Protein AF-A0A7S1S7H9-F1 (afdb_monomer_lite)

pLDDT: mean 78.53, std 15.49, range [40.72, 96.06]

Foldseek 3Di:
DWDADPVRAIADDPPPPDVVVVVVVVVQVDQCVDDPRDRDLDAAEEAPPDADPDPVNVVSSQVNCVVVSYGHDHDDPVVVVVVVCCCVLPVVCVVVVHCSDDDVVVVDDPPPPPDDD

Organism: Alexandrium catenella (NCBI:txid2925)

Radius of gyration: 23.77 Å; chains: 1; bounding box: 69×41×66 Å

Structure (mmCIF, N/CA/C/O backbone):
data_AF-A0A7S1S7H9-F1
#
_entry.id   AF-A0A7S1S7H9-F1
#
loop_
_atom_site.group_PDB
_atom_site.id
_atom_site.type_symbol
_atom_site.label_atom_id
_atom_site.label_alt_id
_atom_site.label_comp_id
_atom_site.label_asym_id
_atom_site.label_entity_id
_atom_site.label_seq_id
_atom_site.pdbx_PDB_ins_code
_atom_site.Cartn_x
_atom_site.Cartn_y
_atom_site.Cartn_z
_atom_site.occupancy
_atom_site.B_iso_or_equiv
_atom_site.auth_seq_id
_atom_site.auth_comp_id
_atom_site.auth_asym_id
_atom_site.auth_atom_id
_atom_site.pdbx_PDB_model_num
ATOM 1 N N . ARG A 1 1 ? -10.411 4.851 -1.142 1.00 72.69 1 ARG A N 1
ATOM 2 C CA . ARG A 1 1 ? -9.172 5.456 -0.575 1.00 72.69 1 ARG A CA 1
ATOM 3 C C . ARG A 1 1 ? -9.417 5.739 0.907 1.00 72.69 1 ARG A C 1
ATOM 5 O O . ARG A 1 1 ? -10.578 5.841 1.263 1.00 72.69 1 ARG A O 1
ATOM 12 N N . LEU A 1 2 ? -8.409 5.801 1.780 1.00 82.50 2 LEU A N 1
ATOM 13 C CA . LEU A 1 2 ? -8.618 6.265 3.163 1.00 82.50 2 LEU A CA 1
ATOM 14 C C . LEU A 1 2 ? -8.540 7.791 3.234 1.00 82.50 2 LEU A C 1
ATOM 16 O O . LEU A 1 2 ? -7.640 8.383 2.639 1.00 82.50 2 LEU A O 1
ATOM 20 N N . GLU A 1 3 ? -9.457 8.402 3.975 1.00 84.44 3 GLU A N 1
ATOM 21 C CA . GLU A 1 3 ? -9.539 9.846 4.196 1.00 84.44 3 GLU A CA 1
ATOM 22 C C . GLU A 1 3 ? -9.872 10.144 5.659 1.00 84.44 3 GLU A C 1
ATOM 24 O O . GLU A 1 3 ? -10.333 9.266 6.393 1.00 84.44 3 GLU A O 1
ATOM 29 N N . ARG A 1 4 ? -9.619 11.381 6.094 1.00 85.31 4 ARG A N 1
ATOM 30 C CA . ARG A 1 4 ? -10.090 11.858 7.395 1.00 85.31 4 ARG A CA 1
ATOM 31 C C . ARG A 1 4 ? -11.433 12.547 7.224 1.00 85.31 4 ARG A C 1
ATOM 33 O O . ARG A 1 4 ? -11.573 13.393 6.345 1.00 85.31 4 ARG A O 1
ATOM 40 N N . ASP A 1 5 ? -12.395 12.204 8.067 1.00 84.25 5 ASP A N 1
ATOM 41 C CA . ASP A 1 5 ? -13.678 12.898 8.114 1.00 84.25 5 ASP A CA 1
ATOM 42 C C . ASP A 1 5 ? -13.577 14.255 8.841 1.00 84.25 5 ASP A C 1
ATOM 44 O O . ASP A 1 5 ? -12.518 14.648 9.339 1.00 84.25 5 ASP A O 1
ATOM 48 N N . ALA A 1 6 ? -14.699 14.977 8.928 1.00 82.38 6 ALA A N 1
ATOM 49 C CA . ALA A 1 6 ? -14.775 16.276 9.604 1.00 82.38 6 ALA A CA 1
ATOM 50 C C . ALA A 1 6 ? -14.443 16.221 11.111 1.00 82.38 6 ALA A C 1
ATOM 52 O O . ALA A 1 6 ? -14.156 17.256 11.710 1.00 82.38 6 ALA A O 1
ATOM 53 N N . SER A 1 7 ? -14.473 15.034 11.723 1.00 84.81 7 SER A N 1
ATOM 54 C CA . SER A 1 7 ? -14.075 14.801 13.116 1.00 84.81 7 SER A CA 1
ATOM 55 C C . SER A 1 7 ? -12.600 14.400 13.267 1.00 84.81 7 SER A C 1
ATOM 57 O O . SER A 1 7 ? -12.101 14.286 14.385 1.00 84.81 7 SER A O 1
ATOM 59 N N . GLY A 1 8 ? -11.884 14.203 12.153 1.00 83.56 8 GLY A N 1
ATOM 60 C CA . GLY A 1 8 ? -10.496 13.742 12.115 1.00 83.56 8 GLY A CA 1
ATOM 61 C C . GLY A 1 8 ? -10.332 12.218 12.166 1.00 83.56 8 GLY A C 1
ATOM 62 O O . GLY A 1 8 ? -9.193 11.731 12.159 1.00 83.56 8 GLY A O 1
ATOM 63 N N . ALA A 1 9 ? -11.435 11.463 12.198 1.00 85.81 9 ALA A N 1
ATOM 64 C CA . ALA A 1 9 ? -11.430 10.006 12.211 1.00 85.81 9 ALA A CA 1
ATOM 65 C C . ALA A 1 9 ? -11.202 9.430 10.806 1.00 85.81 9 ALA A C 1
ATOM 67 O O . ALA A 1 9 ? -11.493 10.066 9.794 1.00 85.81 9 ALA A O 1
ATOM 68 N N . TRP A 1 10 ? -10.653 8.216 10.743 1.00 87.25 10 TRP A N 1
ATOM 69 C CA . TRP A 1 10 ? -10.405 7.524 9.480 1.00 87.25 10 TRP A CA 1
ATOM 70 C C . TRP A 1 10 ? -11.704 6.980 8.884 1.00 87.25 10 TRP A C 1
ATOM 72 O O . TRP A 1 10 ? -12.443 6.254 9.545 1.00 87.25 10 TRP A O 1
ATOM 82 N N . ALA A 1 11 ? -11.934 7.272 7.607 1.00 84.62 11 ALA A N 1
ATOM 83 C CA . ALA A 1 11 ? -13.061 6.781 6.831 1.00 84.62 11 ALA A CA 1
ATOM 84 C C . ALA A 1 11 ? -12.599 6.274 5.458 1.00 84.62 11 ALA A C 1
ATOM 86 O O . ALA A 1 11 ? -11.580 6.706 4.914 1.00 84.62 11 ALA A O 1
ATOM 87 N N . VAL A 1 12 ? -13.357 5.338 4.882 1.00 81.50 12 VAL A N 1
ATOM 88 C CA . VAL A 1 12 ? -13.122 4.860 3.515 1.00 81.50 12 VAL A CA 1
ATOM 89 C C . VAL A 1 12 ? -13.907 5.731 2.541 1.00 81.50 12 VAL A C 1
ATOM 91 O O . VAL A 1 12 ? -15.136 5.665 2.494 1.00 81.50 12 VAL A O 1
ATOM 94 N N . ASP A 1 13 ? -13.195 6.487 1.712 1.00 76.94 13 ASP A N 1
ATOM 95 C CA . ASP A 1 13 ? -13.757 7.127 0.531 1.00 76.94 13 ASP A CA 1
ATOM 96 C C . ASP A 1 13 ? -14.096 6.072 -0.533 1.00 76.94 13 ASP A C 1
ATOM 98 O O . ASP A 1 13 ? -13.225 5.350 -1.046 1.00 76.94 13 ASP A O 1
ATOM 102 N N . ARG A 1 14 ? -15.395 6.000 -0.842 1.00 64.50 14 ARG A N 1
ATOM 103 C CA . ARG A 1 14 ? -16.013 5.103 -1.829 1.00 64.50 14 ARG A CA 1
ATOM 104 C C . ARG A 1 14 ? -16.150 5.743 -3.215 1.00 64.50 14 ARG A C 1
ATOM 106 O O . ARG A 1 14 ? -16.569 5.063 -4.146 1.00 64.50 14 ARG A O 1
ATOM 113 N N . THR A 1 15 ? -15.826 7.028 -3.350 1.00 62.19 15 THR A N 1
ATOM 114 C CA . THR A 1 15 ? -15.954 7.799 -4.594 1.00 62.19 15 THR A CA 1
ATOM 115 C C . THR A 1 15 ? -14.662 7.847 -5.408 1.00 62.19 15 THR A C 1
ATOM 117 O O . THR A 1 15 ? -14.724 8.088 -6.616 1.00 62.19 15 THR A O 1
ATOM 120 N N . ALA A 1 16 ? -13.508 7.533 -4.800 1.00 56.50 16 ALA A N 1
ATOM 121 C CA . ALA A 1 16 ? -12.238 7.356 -5.497 1.00 56.50 16 ALA A CA 1
ATOM 122 C C . ALA A 1 16 ? -12.351 6.335 -6.645 1.00 56.50 16 ALA A C 1
ATOM 124 O O . ALA A 1 16 ? -12.279 5.118 -6.459 1.00 56.50 16 ALA A O 1
ATOM 125 N N . ASN A 1 17 ? -12.475 6.862 -7.862 1.00 49.31 17 ASN A N 1
ATOM 126 C CA . ASN A 1 17 ? -12.507 6.152 -9.138 1.00 49.31 17 ASN A CA 1
ATOM 127 C C . ASN A 1 17 ? -11.108 5.591 -9.494 1.00 49.31 17 ASN A C 1
ATOM 129 O O . ASN A 1 17 ? -10.529 5.926 -10.522 1.00 49.31 17 ASN A O 1
ATOM 133 N N . ALA A 1 18 ? -10.525 4.741 -8.646 1.00 54.22 18 ALA A N 1
ATOM 134 C CA . ALA A 1 18 ? -9.318 3.997 -9.000 1.00 54.22 18 ALA A CA 1
ATOM 135 C C . ALA A 1 18 ? -9.716 2.749 -9.807 1.00 54.22 18 ALA A C 1
ATOM 137 O O . ALA A 1 18 ? -10.439 1.883 -9.310 1.00 54.22 18 ALA A O 1
ATOM 138 N N . SER A 1 19 ? -9.255 2.648 -11.057 1.00 53.47 19 SER A N 1
ATOM 139 C CA . SER A 1 19 ? -9.595 1.558 -11.992 1.00 53.47 19 SER A CA 1
ATOM 140 C C . SER A 1 19 ? -9.314 0.155 -11.432 1.00 53.47 19 SER A C 1
ATOM 142 O O . SER A 1 19 ? -10.084 -0.769 -11.691 1.00 53.47 19 SER A O 1
ATOM 144 N N . ALA A 1 20 ? -8.281 0.008 -10.596 1.00 54.78 20 ALA A N 1
ATOM 145 C CA . ALA A 1 20 ? -7.933 -1.250 -9.938 1.00 54.78 20 ALA A CA 1
ATOM 146 C C . ALA A 1 20 ? -9.035 -1.756 -8.987 1.00 54.78 20 ALA A C 1
ATOM 1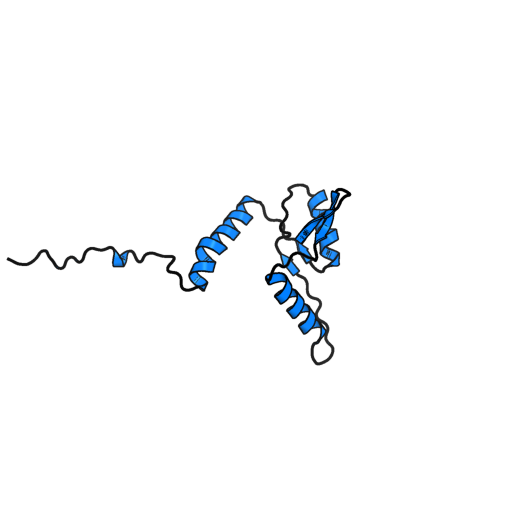48 O O . ALA A 1 20 ? -9.315 -2.952 -8.952 1.00 54.78 20 ALA A O 1
ATOM 149 N N . PHE A 1 21 ? -9.734 -0.858 -8.279 1.00 54.19 21 PHE A N 1
ATOM 150 C CA . PHE A 1 21 ? -10.814 -1.243 -7.362 1.00 54.19 21 PHE A CA 1
ATOM 151 C C . PHE A 1 21 ? -12.032 -1.817 -8.098 1.00 54.19 21 PHE A C 1
ATOM 153 O O . PHE A 1 21 ? -12.738 -2.654 -7.544 1.00 54.19 21 PHE A O 1
ATOM 160 N N . LYS A 1 22 ? -12.266 -1.426 -9.360 1.00 59.22 22 LYS A N 1
ATOM 161 C CA . LYS A 1 22 ? -13.364 -1.976 -10.173 1.00 59.22 22 LYS A CA 1
ATOM 162 C C . LYS A 1 22 ? -13.110 -3.427 -10.569 1.00 59.22 22 LYS A C 1
ATOM 164 O O . LYS A 1 22 ? -14.025 -4.236 -10.470 1.00 59.22 22 LYS A O 1
ATOM 169 N N . ALA A 1 23 ? -11.881 -3.768 -10.960 1.00 61.25 23 ALA A N 1
ATOM 170 C CA . ALA A 1 23 ? -11.504 -5.152 -11.265 1.00 61.25 23 ALA A CA 1
ATOM 171 C C . ALA A 1 23 ? -11.629 -6.053 -10.024 1.00 61.25 23 ALA A C 1
ATOM 173 O O . ALA A 1 23 ? -12.147 -7.164 -10.093 1.00 61.25 23 ALA A O 1
ATOM 174 N N . VAL A 1 24 ? -11.224 -5.523 -8.871 1.00 62.22 24 VAL A N 1
ATOM 175 C CA . VAL A 1 24 ? -11.330 -6.168 -7.557 1.00 62.22 24 VAL A CA 1
ATOM 176 C C . VAL A 1 24 ? -12.796 -6.365 -7.138 1.00 62.22 24 VAL A C 1
ATOM 178 O O . VAL A 1 24 ? -13.173 -7.457 -6.713 1.00 62.22 24 VAL A O 1
ATOM 181 N N . ALA A 1 25 ? -13.652 -5.356 -7.322 1.00 63.72 25 ALA A N 1
ATOM 182 C CA . ALA A 1 25 ? -15.087 -5.449 -7.043 1.00 63.72 25 ALA A CA 1
ATOM 183 C C . ALA A 1 25 ? -15.810 -6.433 -7.982 1.00 63.72 25 ALA A C 1
ATOM 185 O O . ALA A 1 25 ? -16.683 -7.178 -7.538 1.00 63.72 25 ALA A O 1
ATOM 186 N N . LEU A 1 26 ? -15.416 -6.482 -9.260 1.00 65.19 26 LEU A N 1
ATOM 187 C CA . LEU A 1 26 ? -15.910 -7.464 -10.230 1.00 65.19 26 LEU A CA 1
ATOM 188 C C . LEU A 1 26 ? -15.501 -8.891 -9.852 1.00 65.19 26 LEU A C 1
ATOM 190 O O . LEU A 1 26 ? -16.330 -9.794 -9.927 1.00 65.19 26 LEU A O 1
ATOM 194 N N . LEU A 1 27 ? -14.263 -9.096 -9.388 1.00 64.75 27 LEU A N 1
ATOM 195 C CA . LEU A 1 27 ? -13.808 -10.392 -8.879 1.00 64.75 27 LEU A CA 1
ATOM 196 C C . LEU A 1 27 ? -14.643 -10.829 -7.665 1.00 64.75 27 LEU A C 1
ATOM 198 O O . LEU A 1 27 ? -15.074 -11.977 -7.589 1.00 64.75 27 LEU A O 1
ATOM 202 N N . GLN A 1 28 ? -14.923 -9.906 -6.741 1.00 65.69 28 GLN A N 1
ATOM 203 C CA . GLN A 1 28 ? -15.765 -10.179 -5.577 1.00 65.69 28 GLN A CA 1
ATOM 204 C C . GLN A 1 28 ? -17.204 -10.538 -5.978 1.00 65.69 28 GLN A C 1
ATOM 206 O O . GLN A 1 28 ? -17.744 -11.513 -5.462 1.00 65.69 28 GLN A O 1
ATOM 211 N N . GLN A 1 29 ? -17.809 -9.801 -6.917 1.00 67.06 29 GLN A N 1
ATOM 212 C CA . GLN A 1 29 ? -19.136 -10.125 -7.456 1.00 67.06 29 GLN A CA 1
ATOM 213 C C . GLN A 1 29 ? -19.160 -11.491 -8.151 1.00 67.06 29 GLN A C 1
ATOM 215 O O . GLN A 1 29 ? -20.049 -12.294 -7.878 1.00 67.06 29 GLN A O 1
ATOM 220 N N . ALA A 1 30 ? -18.173 -11.783 -9.001 1.00 64.62 30 ALA A N 1
ATOM 221 C CA . ALA A 1 30 ? -18.084 -13.052 -9.718 1.00 64.62 30 ALA A CA 1
ATOM 222 C C . ALA A 1 30 ? -17.915 -14.248 -8.765 1.00 64.62 30 ALA A C 1
ATOM 224 O O . ALA A 1 30 ? -18.532 -15.291 -8.961 1.00 64.62 30 ALA A O 1
ATOM 225 N N . LEU A 1 31 ? -17.135 -14.087 -7.693 1.00 61.53 31 LEU A N 1
ATOM 226 C CA . LEU A 1 31 ? -16.914 -15.132 -6.689 1.00 61.53 31 LEU A CA 1
ATOM 227 C C . LEU A 1 31 ? -18.098 -15.312 -5.724 1.00 61.53 31 LEU A C 1
ATOM 229 O O . LEU A 1 31 ? -18.248 -16.388 -5.148 1.00 61.53 31 LEU A O 1
ATOM 233 N N . GLN A 1 32 ? -18.962 -14.304 -5.561 1.00 61.50 32 GLN A N 1
ATOM 234 C CA . GLN A 1 32 ? -20.249 -14.457 -4.869 1.00 61.50 32 GLN A CA 1
ATOM 235 C C . GLN A 1 32 ? -21.337 -15.083 -5.757 1.00 61.50 32 GLN A C 1
ATOM 237 O O . GLN A 1 32 ? -22.292 -15.648 -5.231 1.00 61.50 32 GLN A O 1
ATOM 242 N N . ALA A 1 33 ? -21.176 -15.028 -7.081 1.00 61.94 33 ALA A N 1
ATOM 243 C CA . ALA A 1 33 ? -22.108 -15.578 -8.067 1.00 61.94 33 ALA A CA 1
ATOM 244 C C . ALA A 1 33 ? -21.764 -17.009 -8.536 1.00 61.94 33 ALA A C 1
ATOM 246 O O . ALA A 1 33 ? -22.355 -17.485 -9.502 1.00 61.94 33 ALA A O 1
ATOM 247 N N . GLY A 1 34 ? -20.808 -17.690 -7.891 1.00 55.59 34 GLY A N 1
ATOM 248 C CA . GLY A 1 34 ? -20.285 -18.983 -8.345 1.00 55.59 34 GLY A CA 1
ATOM 249 C C . GLY A 1 34 ? -21.361 -20.052 -8.590 1.00 55.59 34 GLY A C 1
ATOM 250 O O . GLY A 1 34 ? -22.227 -20.294 -7.743 1.00 55.59 34 GLY A O 1
ATOM 251 N N . GLU A 1 35 ? -21.271 -20.737 -9.735 1.00 55.16 35 GLU A N 1
ATOM 252 C CA . GLU A 1 35 ? -22.094 -21.909 -10.046 1.00 55.16 35 GLU A CA 1
ATOM 253 C C . GLU A 1 35 ? -21.926 -22.981 -8.952 1.00 55.16 35 GLU A C 1
ATOM 255 O O . GLU A 1 35 ? -20.817 -23.409 -8.630 1.00 55.16 35 GLU A O 1
ATOM 260 N N . GLY A 1 36 ? -23.040 -23.398 -8.341 1.00 62.34 36 GLY A N 1
ATOM 261 C CA . GLY A 1 36 ? -23.061 -24.423 -7.289 1.00 62.34 36 GLY A CA 1
ATOM 262 C C . GLY A 1 36 ? -23.041 -23.914 -5.840 1.00 62.34 36 GLY A C 1
ATOM 263 O O . GLY A 1 36 ? -22.950 -24.731 -4.925 1.00 62.34 36 GLY A O 1
ATOM 264 N N . GLY A 1 37 ? -23.150 -22.601 -5.595 1.00 57.56 37 GLY A N 1
ATOM 265 C CA . GLY A 1 37 ? -23.478 -22.058 -4.264 1.00 57.56 37 GLY A CA 1
ATOM 266 C C . GLY A 1 37 ? -22.335 -22.022 -3.240 1.00 57.56 37 GLY A C 1
ATOM 267 O O . GLY A 1 37 ? -22.585 -21.843 -2.048 1.00 57.56 37 GLY A O 1
ATOM 268 N N . LYS A 1 38 ? -21.075 -22.175 -3.665 1.00 62.06 38 LYS A N 1
ATOM 269 C CA . LYS A 1 38 ? -19.913 -22.008 -2.777 1.00 62.06 38 LYS A CA 1
ATOM 270 C C . LYS A 1 38 ? -19.446 -20.555 -2.777 1.00 62.06 38 LYS A C 1
ATOM 272 O O . LYS A 1 38 ? -18.759 -20.121 -3.694 1.00 62.06 38 LYS A O 1
ATOM 277 N N . ALA A 1 39 ? -19.798 -19.822 -1.726 1.00 66.69 39 ALA A N 1
ATOM 278 C CA . ALA A 1 39 ? -19.276 -18.482 -1.487 1.00 66.69 39 ALA A CA 1
ATOM 279 C C . ALA A 1 39 ? -17.803 -18.543 -1.043 1.00 66.69 39 ALA A C 1
ATOM 281 O O . ALA A 1 39 ? -17.459 -19.266 -0.104 1.00 66.69 39 ALA A O 1
ATOM 282 N N . PHE A 1 40 ? -16.933 -17.766 -1.692 1.00 70.69 40 PHE A N 1
ATOM 283 C CA . PHE A 1 40 ? -15.537 -17.611 -1.278 1.00 70.69 40 PHE A CA 1
ATOM 284 C C . PHE A 1 40 ? -15.393 -16.474 -0.263 1.00 70.69 40 PHE A C 1
ATOM 286 O O . PHE A 1 40 ? -15.906 -15.374 -0.466 1.00 70.69 40 PHE A O 1
ATOM 293 N N . ASN A 1 41 ? -14.646 -16.719 0.816 1.00 75.75 41 ASN A N 1
ATOM 294 C CA . ASN A 1 41 ? -14.233 -15.664 1.737 1.00 75.75 41 ASN A CA 1
ATOM 295 C C . ASN A 1 41 ? -12.930 -15.028 1.233 1.00 75.75 41 ASN A C 1
ATOM 297 O O . ASN A 1 41 ? -11.851 -15.597 1.399 1.00 75.75 41 ASN A O 1
ATOM 301 N N . ILE A 1 42 ? -13.041 -13.868 0.589 1.00 78.44 42 ILE A N 1
ATOM 302 C CA . ILE A 1 42 ? -11.912 -13.150 -0.011 1.00 78.44 42 ILE A CA 1
ATOM 303 C C . ILE A 1 42 ? -11.448 -12.061 0.947 1.00 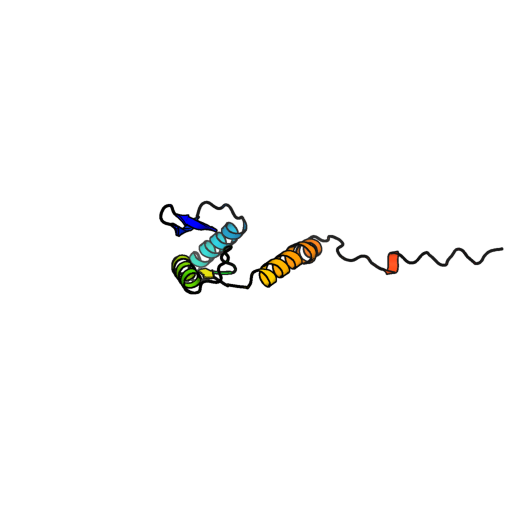78.44 42 ILE A C 1
ATOM 305 O O . ILE A 1 42 ? -12.263 -11.307 1.481 1.00 78.44 42 ILE A O 1
ATOM 309 N N . LYS A 1 43 ? -10.129 -11.949 1.110 1.00 86.00 43 LYS A N 1
ATOM 310 C CA . LYS A 1 43 ? -9.487 -10.823 1.789 1.00 86.00 43 LYS A CA 1
ATOM 311 C C . LYS A 1 43 ? -8.577 -10.076 0.823 1.00 86.00 43 LYS A C 1
ATOM 313 O O . LYS A 1 43 ? -7.875 -10.703 0.033 1.00 86.00 43 LYS A O 1
ATOM 318 N N . PHE A 1 44 ? -8.557 -8.754 0.926 1.00 85.75 44 PHE A N 1
ATOM 319 C CA . PHE A 1 44 ? -7.707 -7.880 0.124 1.00 85.75 44 PHE A CA 1
ATOM 320 C C . PHE A 1 44 ? -6.521 -7.414 0.952 1.00 85.75 44 PHE A C 1
ATOM 322 O O . PHE A 1 44 ? -6.689 -6.671 1.911 1.00 85.75 44 PHE A O 1
ATOM 329 N N . VAL A 1 45 ? -5.324 -7.863 0.598 1.00 92.50 45 VAL A N 1
ATOM 330 C CA . VAL A 1 45 ? -4.090 -7.506 1.303 1.00 92.50 45 VAL A CA 1
ATOM 331 C C . VAL A 1 45 ? -3.335 -6.483 0.466 1.00 92.50 45 VAL A C 1
ATOM 333 O O . VAL A 1 45 ? -3.093 -6.734 -0.714 1.00 92.50 45 VAL A O 1
ATOM 336 N N . GLY A 1 46 ? -2.971 -5.336 1.038 1.00 90.69 46 GLY A N 1
ATOM 337 C CA . GLY A 1 46 ? -2.265 -4.314 0.267 1.00 90.69 46 GLY A CA 1
ATOM 338 C C . GLY A 1 46 ? -1.942 -3.032 1.021 1.00 90.69 46 GLY A C 1
ATOM 339 O O . GLY A 1 46 ? -2.258 -2.877 2.200 1.00 90.69 46 GLY A O 1
ATOM 340 N N . ASP A 1 47 ? -1.295 -2.114 0.310 1.00 90.25 47 ASP A N 1
ATOM 341 C CA . ASP A 1 47 ? -0.924 -0.795 0.818 1.00 90.25 47 ASP A CA 1
ATOM 342 C C . ASP A 1 47 ? -2.186 0.054 1.105 1.00 90.25 47 ASP A C 1
ATOM 344 O O . ASP A 1 47 ? -3.009 0.248 0.203 1.00 90.25 47 ASP A O 1
ATOM 348 N N . PRO A 1 48 ? -2.365 0.587 2.332 1.00 89.19 48 PRO A N 1
ATOM 349 C CA . PRO A 1 48 ? -3.509 1.433 2.678 1.00 89.19 48 PRO A CA 1
ATOM 350 C C . PRO A 1 48 ? -3.492 2.825 2.014 1.00 89.19 48 PRO A C 1
ATOM 352 O O . PRO A 1 48 ? -4.474 3.564 2.118 1.00 89.19 48 PRO A O 1
ATOM 355 N N . GLY A 1 49 ? -2.396 3.217 1.356 1.00 85.69 49 GLY A N 1
ATOM 356 C CA . GLY A 1 49 ? -2.238 4.513 0.683 1.00 85.69 49 GLY A CA 1
ATOM 357 C C . GLY A 1 49 ? -2.050 5.698 1.636 1.00 85.69 49 GLY A C 1
ATOM 358 O O . GLY A 1 49 ? -2.057 6.850 1.207 1.00 85.69 49 GLY A O 1
ATOM 359 N N . VAL A 1 50 ? -1.890 5.419 2.928 1.00 87.50 50 VAL A N 1
ATOM 360 C CA . VAL A 1 50 ? -1.571 6.384 3.982 1.00 87.50 50 VAL A CA 1
ATOM 361 C C . VAL A 1 50 ? -0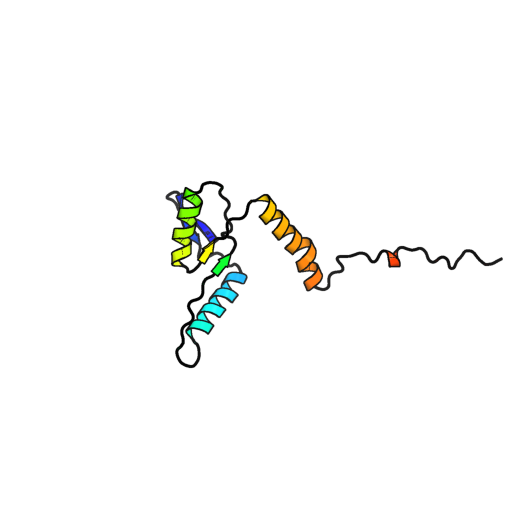.358 5.890 4.754 1.00 87.50 50 VAL A C 1
ATOM 363 O O . VAL A 1 50 ? -0.029 4.700 4.746 1.00 87.50 50 VAL A O 1
ATOM 366 N N . ARG A 1 51 ? 0.348 6.818 5.389 1.00 87.12 51 ARG A N 1
ATOM 367 C CA . ARG A 1 51 ? 1.62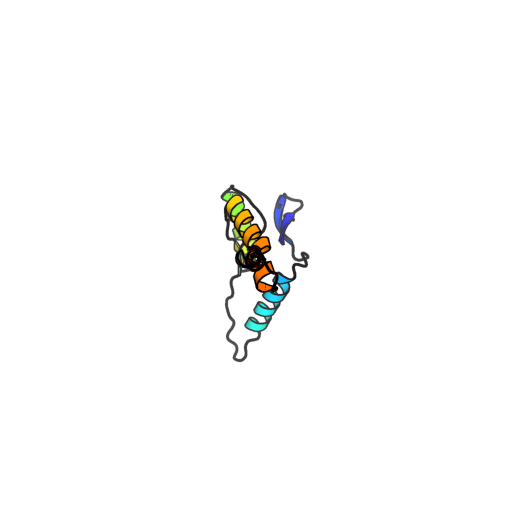9 6.554 6.038 1.00 87.12 51 ARG A CA 1
ATOM 368 C C . ARG A 1 51 ? 1.590 7.118 7.437 1.00 87.12 51 ARG A C 1
ATOM 370 O O . ARG A 1 51 ? 1.261 8.281 7.632 1.00 87.12 51 ARG A O 1
ATOM 377 N N . THR A 1 52 ? 1.907 6.269 8.399 1.00 88.56 52 THR A N 1
ATOM 378 C CA . THR A 1 52 ? 2.003 6.648 9.801 1.00 88.56 52 THR A CA 1
ATOM 379 C C . THR A 1 52 ? 2.973 5.720 10.522 1.00 88.56 52 THR A C 1
ATOM 381 O O . THR A 1 52 ? 3.039 4.511 10.251 1.00 88.56 52 THR A O 1
ATOM 384 N N . ALA A 1 53 ? 3.759 6.302 11.422 1.00 88.69 53 ALA A N 1
ATOM 385 C CA . ALA A 1 53 ? 4.622 5.572 12.340 1.00 88.69 53 ALA A CA 1
ATOM 386 C C . ALA A 1 53 ? 3.914 5.253 13.668 1.00 88.69 53 ALA A C 1
ATOM 388 O O . ALA A 1 53 ? 4.420 4.425 14.418 1.00 88.69 53 ALA A O 1
ATOM 389 N N . ASP A 1 54 ? 2.758 5.870 13.944 1.00 93.38 54 ASP A N 1
ATOM 390 C CA . ASP A 1 54 ? 2.018 5.684 15.192 1.00 93.38 54 ASP A CA 1
ATOM 391 C C . ASP A 1 54 ? 1.294 4.321 15.204 1.00 93.38 54 ASP A C 1
ATOM 393 O O . ASP A 1 54 ? 0.420 4.077 14.361 1.00 93.38 54 ASP A O 1
ATOM 397 N N . PRO A 1 55 ? 1.625 3.412 16.143 1.00 94.25 55 PRO A N 1
ATOM 398 C CA . PRO A 1 55 ? 0.954 2.122 16.272 1.00 94.25 55 PRO A CA 1
ATOM 399 C C . PRO A 1 55 ? -0.554 2.234 16.523 1.00 94.25 55 PRO A C 1
ATOM 401 O O . PRO A 1 55 ? -1.317 1.421 15.993 1.00 94.25 55 PRO A O 1
ATOM 404 N N . GLU A 1 56 ? -1.000 3.239 17.282 1.00 95.31 56 GLU A N 1
ATOM 405 C CA . GLU A 1 56 ? -2.426 3.447 17.561 1.00 95.31 56 GLU A CA 1
ATOM 406 C C . GLU A 1 56 ? -3.169 3.871 16.296 1.00 95.31 56 GLU A C 1
ATOM 408 O O . GLU A 1 56 ? -4.272 3.401 16.004 1.00 95.31 56 GLU A O 1
ATOM 413 N N . GLU A 1 57 ? -2.536 4.703 15.476 1.00 93.31 57 GLU A N 1
ATOM 414 C CA . GLU A 1 57 ? -3.091 5.095 14.194 1.00 93.31 57 GLU A CA 1
ATOM 415 C C . GLU A 1 57 ? -3.174 3.922 13.208 1.00 93.31 57 GLU A C 1
ATOM 417 O O . GLU A 1 57 ? -4.207 3.736 12.557 1.00 93.31 57 GLU A O 1
ATOM 422 N N . ARG A 1 58 ? -2.139 3.072 13.144 1.00 94.75 58 ARG A N 1
ATOM 423 C CA . ARG A 1 58 ? -2.165 1.833 12.342 1.00 94.75 58 ARG A CA 1
ATOM 424 C C . ARG A 1 58 ? -3.287 0.900 12.779 1.00 94.75 58 ARG A C 1
ATOM 426 O O . ARG A 1 58 ? -3.957 0.306 11.929 1.00 94.75 58 ARG A O 1
ATOM 433 N N . ARG A 1 59 ? -3.513 0.784 14.090 1.00 95.38 59 ARG A N 1
ATOM 434 C CA . ARG A 1 59 ? -4.604 -0.015 14.651 1.00 95.38 59 ARG A CA 1
ATOM 435 C C . ARG A 1 59 ? -5.964 0.521 14.209 1.00 95.38 59 ARG A C 1
ATOM 437 O O . ARG A 1 59 ? -6.754 -0.248 13.668 1.00 95.38 59 ARG A O 1
ATOM 444 N N . ARG A 1 60 ? -6.206 1.829 14.341 1.00 94.75 60 ARG A N 1
ATOM 445 C CA . ARG A 1 60 ? -7.461 2.467 13.896 1.00 94.75 60 ARG A CA 1
ATOM 446 C C . ARG A 1 60 ? -7.706 2.270 12.400 1.00 94.75 60 ARG A C 1
ATOM 448 O O . ARG A 1 60 ? -8.810 1.917 12.001 1.00 94.75 60 ARG A O 1
ATOM 455 N N . ILE A 1 61 ? -6.671 2.435 11.573 1.00 93.81 61 ILE A N 1
ATOM 456 C CA . ILE A 1 61 ? -6.751 2.169 10.127 1.00 93.81 61 ILE A CA 1
ATOM 457 C C . ILE A 1 61 ? -7.125 0.704 9.862 1.00 93.81 61 ILE A C 1
ATOM 459 O O . ILE A 1 61 ? -7.981 0.422 9.025 1.00 93.81 61 ILE A O 1
ATOM 463 N N . THR A 1 62 ? -6.501 -0.231 10.581 1.00 94.88 62 THR A N 1
ATOM 464 C CA . THR A 1 62 ? -6.775 -1.668 10.447 1.00 94.88 62 THR A CA 1
ATOM 465 C C . THR A 1 62 ? -8.218 -2.003 10.814 1.00 94.88 62 THR A C 1
ATOM 467 O O . THR A 1 62 ? -8.865 -2.748 10.084 1.00 94.88 62 THR A O 1
ATOM 470 N N . GLU A 1 63 ? -8.748 -1.428 11.894 1.00 94.81 63 GLU A N 1
ATOM 471 C CA . GLU A 1 63 ? -10.140 -1.625 12.322 1.00 94.81 63 GLU A CA 1
ATOM 472 C C . GLU A 1 63 ? -11.135 -1.110 11.268 1.00 94.81 63 GLU A C 1
ATOM 474 O O . GLU A 1 63 ? -12.079 -1.818 10.912 1.00 94.81 63 GLU A O 1
ATOM 479 N N . VAL A 1 64 ? -10.878 0.070 10.691 1.00 92.12 64 VAL A N 1
ATOM 480 C CA . VAL A 1 64 ? -11.703 0.641 9.612 1.00 92.12 64 VAL A CA 1
ATOM 481 C C . VAL A 1 64 ? -11.679 -0.240 8.358 1.00 92.12 64 VAL A C 1
ATOM 483 O O . VAL A 1 64 ? -12.718 -0.478 7.741 1.00 92.12 64 VAL A O 1
ATOM 486 N N . LEU A 1 65 ? -10.511 -0.761 7.977 1.00 90.56 65 LEU A N 1
ATOM 487 C CA . LEU A 1 65 ? -10.355 -1.605 6.789 1.00 90.56 65 LEU A CA 1
ATOM 488 C C . LEU A 1 65 ? -10.879 -3.037 6.978 1.00 90.56 65 LEU A C 1
ATOM 490 O O . LEU A 1 65 ? -11.341 -3.646 6.009 1.00 90.56 65 LEU A O 1
ATOM 494 N N . ALA A 1 66 ? -10.872 -3.565 8.205 1.00 90.38 66 ALA A N 1
ATOM 495 C CA . ALA A 1 66 ? -11.364 -4.908 8.508 1.00 90.38 66 ALA A CA 1
ATOM 496 C C . ALA A 1 66 ? -12.850 -5.079 8.152 1.00 90.38 66 ALA A C 1
ATOM 498 O O . ALA A 1 66 ? -13.245 -6.142 7.670 1.00 90.38 66 ALA A O 1
ATOM 499 N N . ALA A 1 67 ? -13.654 -4.017 8.295 1.00 87.19 67 ALA A N 1
ATOM 500 C CA . ALA A 1 67 ? -15.062 -3.993 7.885 1.00 87.19 67 ALA A CA 1
ATOM 501 C C . ALA A 1 67 ? -15.269 -4.202 6.368 1.00 87.19 67 ALA A C 1
ATOM 503 O O . ALA A 1 67 ? -16.376 -4.503 5.926 1.00 87.19 67 ALA A O 1
ATOM 504 N N . HIS A 1 68 ? -14.206 -4.063 5.573 1.00 84.75 68 HIS A N 1
ATOM 505 C CA . HIS A 1 68 ? -14.204 -4.211 4.120 1.00 84.75 68 HIS A CA 1
ATOM 506 C C . HIS A 1 68 ? -13.440 -5.455 3.639 1.00 84.75 68 HIS A C 1
ATOM 508 O O . HIS A 1 68 ? -13.109 -5.550 2.459 1.00 84.75 68 HIS A O 1
ATOM 514 N N . SER A 1 69 ? -13.138 -6.403 4.537 1.00 86.25 69 SER A N 1
ATOM 515 C CA . SER A 1 69 ? -12.260 -7.552 4.259 1.00 86.25 69 SER A CA 1
ATOM 516 C C . SER A 1 69 ? -10.866 -7.147 3.762 1.00 86.25 69 SER A C 1
ATOM 518 O O . SER A 1 69 ? -10.191 -7.930 3.093 1.00 86.25 69 SER A O 1
ATOM 520 N N . CYS A 1 70 ? -10.411 -5.940 4.101 1.00 89.38 70 CYS A N 1
ATOM 521 C CA . CYS A 1 70 ? -9.096 -5.438 3.730 1.00 89.38 70 CYS A CA 1
ATOM 522 C C . CYS A 1 70 ? -8.107 -5.610 4.890 1.00 89.38 70 CYS A C 1
ATOM 524 O O . CYS A 1 70 ? -8.424 -5.331 6.045 1.00 89.38 70 CYS A O 1
ATOM 526 N N . VAL A 1 71 ? -6.889 -6.043 4.574 1.00 93.62 71 VAL A N 1
ATOM 527 C CA . VAL A 1 71 ? -5.768 -6.199 5.502 1.00 93.62 71 VAL A CA 1
ATOM 528 C C . VAL A 1 71 ? -4.658 -5.243 5.052 1.00 93.62 71 VAL A C 1
ATOM 530 O O . VAL A 1 71 ? -4.027 -5.491 4.020 1.00 93.62 71 VAL A O 1
ATOM 533 N N . PRO A 1 72 ? -4.424 -4.135 5.775 1.00 93.88 72 PRO A N 1
ATOM 534 C CA . PRO A 1 72 ? -3.385 -3.187 5.402 1.00 93.88 72 PRO A CA 1
ATOM 535 C C . PRO A 1 72 ? -1.986 -3.763 5.632 1.00 93.88 72 PRO A C 1
ATOM 537 O O . PRO A 1 72 ? -1.716 -4.395 6.654 1.00 93.88 72 PRO A O 1
ATOM 540 N N . VAL A 1 73 ? -1.079 -3.480 4.701 1.00 93.88 73 VAL A N 1
ATOM 541 C CA . VAL A 1 73 ? 0.357 -3.738 4.834 1.00 93.88 73 VAL A CA 1
ATOM 542 C C . VAL A 1 73 ? 1.060 -2.408 5.063 1.00 93.88 73 VAL A C 1
ATOM 544 O O . VAL A 1 73 ? 1.053 -1.531 4.202 1.00 93.88 73 VAL A O 1
ATOM 547 N N . PHE A 1 74 ? 1.668 -2.256 6.237 1.00 93.19 74 PHE A N 1
ATOM 548 C CA . PHE A 1 74 ? 2.435 -1.065 6.588 1.00 93.19 74 PHE A CA 1
ATOM 549 C C . PHE A 1 74 ? 3.916 -1.314 6.323 1.00 93.19 74 PHE A C 1
ATOM 551 O O . PHE A 1 74 ? 4.587 -1.993 7.098 1.00 93.19 74 PHE A O 1
ATOM 558 N N . VAL A 1 75 ? 4.407 -0.748 5.228 1.00 91.25 75 VAL A N 1
ATOM 559 C CA . VAL A 1 75 ? 5.833 -0.688 4.888 1.00 91.25 75 VAL A CA 1
ATOM 560 C C . VAL A 1 75 ? 6.391 0.676 5.283 1.00 91.25 75 VAL A C 1
ATOM 562 O O . VAL A 1 75 ? 5.642 1.650 5.410 1.00 91.25 75 VAL A O 1
ATOM 565 N N . ASP A 1 76 ? 7.698 0.752 5.515 1.00 90.75 76 ASP A N 1
ATOM 566 C CA . ASP A 1 76 ? 8.357 2.040 5.694 1.00 90.75 76 ASP A CA 1
ATOM 567 C C . ASP A 1 76 ? 8.283 2.873 4.403 1.00 90.75 76 ASP A C 1
ATOM 569 O O . ASP A 1 76 ? 8.123 2.345 3.298 1.00 90.75 76 ASP A O 1
ATOM 573 N N . GLN A 1 77 ? 8.355 4.197 4.558 1.00 89.75 77 GLN A N 1
ATOM 574 C CA . GLN A 1 77 ? 8.150 5.123 3.447 1.00 89.75 77 GLN A CA 1
ATOM 575 C C . GLN A 1 77 ? 9.169 4.908 2.330 1.00 89.75 77 GLN A C 1
ATOM 577 O O . GLN A 1 77 ? 8.785 4.845 1.165 1.00 89.75 77 GLN A O 1
ATOM 582 N N . GLN A 1 78 ? 10.441 4.753 2.695 1.00 93.00 78 GLN A N 1
ATOM 583 C CA . GLN A 1 78 ? 11.535 4.637 1.742 1.00 93.00 78 GLN A CA 1
ATOM 584 C C . GLN A 1 78 ? 11.411 3.360 0.906 1.00 93.00 78 GLN A C 1
ATOM 586 O O . GLN A 1 78 ? 11.472 3.424 -0.319 1.00 93.00 78 GLN A O 1
ATOM 591 N N . THR A 1 79 ? 11.172 2.212 1.540 1.00 93.06 79 THR A N 1
ATOM 592 C CA . THR A 1 79 ? 10.964 0.940 0.837 1.00 93.06 79 THR A CA 1
ATOM 593 C C . THR A 1 79 ? 9.744 1.004 -0.073 1.00 93.06 79 THR A C 1
ATOM 595 O O . THR A 1 79 ? 9.790 0.505 -1.196 1.00 93.06 79 THR A O 1
ATOM 598 N N . ALA A 1 80 ? 8.647 1.622 0.376 1.00 91.38 80 ALA A N 1
ATOM 599 C CA . ALA A 1 80 ? 7.451 1.751 -0.448 1.00 91.38 80 ALA A CA 1
ATOM 600 C C . ALA A 1 80 ? 7.688 2.639 -1.682 1.00 91.38 80 ALA A C 1
ATOM 602 O O . ALA A 1 80 ? 7.250 2.293 -2.777 1.00 91.38 80 ALA A O 1
ATOM 603 N N . GLU A 1 81 ? 8.399 3.756 -1.521 1.00 93.19 81 GLU A N 1
ATOM 604 C CA . GLU A 1 81 ? 8.782 4.640 -2.626 1.00 93.19 81 GLU A CA 1
ATOM 605 C C . GLU A 1 81 ? 9.708 3.932 -3.615 1.00 93.19 81 GLU A C 1
ATOM 607 O O . GLU A 1 81 ? 9.413 3.919 -4.807 1.00 93.19 81 GLU A O 1
ATOM 612 N N . GLN A 1 82 ? 10.757 3.262 -3.130 1.00 96.06 82 GLN A N 1
ATOM 613 C CA . GLN A 1 82 ? 11.681 2.491 -3.969 1.00 96.06 82 GLN A CA 1
ATOM 614 C C . GLN A 1 82 ? 10.974 1.356 -4.717 1.00 96.06 82 GLN A C 1
ATOM 616 O O . GLN A 1 82 ? 11.249 1.111 -5.891 1.00 96.06 82 GLN A O 1
ATOM 621 N N . HIS A 1 83 ? 10.033 0.672 -4.060 1.00 94.62 83 HIS A N 1
ATOM 622 C CA . HIS A 1 83 ? 9.218 -0.358 -4.695 1.00 94.62 83 HIS A CA 1
ATOM 623 C C . HIS A 1 83 ? 8.370 0.219 -5.835 1.00 94.62 83 HIS A C 1
ATOM 625 O O . HIS A 1 83 ? 8.380 -0.322 -6.940 1.00 94.62 83 HIS A O 1
ATOM 631 N N . LEU A 1 84 ? 7.666 1.329 -5.590 1.00 92.88 84 LEU A N 1
ATOM 632 C CA . LEU A 1 84 ? 6.847 1.985 -6.611 1.00 92.88 84 LEU A CA 1
ATOM 633 C C . LEU A 1 84 ? 7.699 2.541 -7.754 1.00 92.88 84 LEU A C 1
ATOM 635 O O . LEU A 1 84 ? 7.319 2.406 -8.915 1.00 92.88 84 LEU A O 1
ATOM 639 N N . GLU A 1 85 ? 8.853 3.128 -7.447 1.00 95.81 85 GLU A N 1
ATOM 640 C CA . GLU A 1 85 ? 9.807 3.619 -8.438 1.00 95.81 85 GLU A CA 1
ATOM 641 C C . GLU A 1 85 ? 10.304 2.479 -9.331 1.00 95.81 85 GLU A C 1
ATOM 643 O O . GLU A 1 85 ? 10.231 2.586 -10.553 1.00 95.81 85 GLU A O 1
ATOM 648 N N . PHE A 1 86 ? 10.703 1.345 -8.750 1.00 95.69 86 PHE A N 1
ATOM 649 C CA . PHE A 1 86 ? 11.075 0.158 -9.517 1.00 95.69 86 PHE A CA 1
ATOM 650 C C . PHE A 1 86 ? 9.916 -0.347 -10.388 1.00 95.69 86 PHE A C 1
ATOM 652 O O . PHE A 1 86 ? 10.091 -0.624 -11.577 1.00 95.69 86 PHE A O 1
ATOM 659 N N . CYS A 1 87 ? 8.705 -0.429 -9.835 1.00 95.00 87 CYS A N 1
ATOM 660 C CA . CYS A 1 87 ? 7.532 -0.830 -10.602 1.00 95.00 87 CYS A CA 1
ATOM 661 C C . CYS A 1 87 ? 7.267 0.107 -11.790 1.00 95.00 87 CYS A C 1
ATOM 663 O O . CYS A 1 87 ? 6.954 -0.377 -12.877 1.00 95.00 87 CYS A O 1
ATOM 665 N N . HIS A 1 88 ? 7.413 1.422 -11.616 1.00 93.94 88 HIS A N 1
ATOM 666 C CA . HIS A 1 88 ? 7.119 2.410 -12.655 1.00 93.94 88 HIS A CA 1
ATOM 667 C C . HIS A 1 88 ? 8.243 2.605 -13.674 1.00 93.94 88 HIS A C 1
ATOM 669 O O . HIS A 1 88 ? 7.953 2.763 -14.857 1.00 93.94 88 HIS A O 1
ATOM 675 N N . LEU A 1 89 ? 9.505 2.611 -13.246 1.00 93.56 89 LEU A N 1
ATOM 676 C CA . LEU A 1 89 ? 10.652 2.866 -14.122 1.00 93.56 89 LEU A CA 1
ATOM 677 C C . LEU A 1 89 ? 11.170 1.600 -14.796 1.00 93.56 89 LEU A C 1
ATOM 679 O O . LEU A 1 89 ? 11.795 1.685 -15.850 1.00 93.56 89 LEU A O 1
ATOM 683 N N . PHE A 1 90 ? 10.911 0.432 -14.207 1.00 93.56 90 PHE A N 1
ATOM 684 C CA . PHE A 1 90 ? 11.427 -0.828 -14.714 1.00 93.56 90 PHE A CA 1
ATOM 685 C C . PHE A 1 90 ? 10.319 -1.769 -15.187 1.00 93.56 90 PHE A C 1
ATOM 687 O O . PHE A 1 90 ? 10.179 -2.009 -16.386 1.00 93.56 90 PHE A O 1
ATOM 694 N N . ILE A 1 91 ? 9.502 -2.282 -14.262 1.00 94.88 91 ILE A N 1
ATOM 695 C CA . ILE A 1 91 ? 8.531 -3.344 -14.576 1.00 94.88 91 ILE A CA 1
ATOM 696 C C . ILE A 1 91 ? 7.496 -2.871 -15.593 1.00 94.88 91 ILE A C 1
ATOM 698 O O . ILE A 1 91 ? 7.255 -3.558 -16.584 1.00 94.88 91 ILE A O 1
ATOM 702 N N . TRP A 1 92 ? 6.895 -1.700 -15.375 1.00 94.00 92 TRP A N 1
ATOM 703 C CA . TRP A 1 92 ? 5.875 -1.166 -16.268 1.00 94.00 92 TRP A CA 1
ATOM 704 C C . TRP A 1 92 ? 6.407 -1.008 -17.705 1.00 94.00 92 TRP A C 1
ATOM 706 O O . TRP A 1 92 ? 5.806 -1.595 -18.605 1.00 94.00 92 TRP A O 1
ATOM 716 N N . PRO A 1 93 ? 7.548 -0.340 -17.953 1.00 93.56 93 PRO A N 1
ATOM 717 C CA . PRO A 1 93 ? 8.175 -0.290 -19.269 1.00 93.56 93 PRO A CA 1
ATOM 718 C C . PRO A 1 93 ? 8.463 -1.650 -19.904 1.00 93.56 93 PRO A C 1
ATOM 720 O O . PRO A 1 93 ? 8.081 -1.862 -21.057 1.00 93.56 93 PRO A O 1
ATOM 723 N N . VAL A 1 94 ? 9.067 -2.583 -19.156 1.00 93.31 94 VAL A N 1
ATOM 724 C CA . VAL A 1 94 ? 9.365 -3.939 -19.652 1.00 93.31 94 VAL A CA 1
ATOM 725 C C . VAL A 1 94 ? 8.086 -4.638 -20.117 1.00 93.31 94 VAL A C 1
ATOM 727 O O . VAL A 1 94 ? 8.044 -5.184 -21.218 1.00 93.31 94 VAL A O 1
ATOM 730 N N . MET A 1 95 ? 7.017 -4.571 -19.320 1.00 94.69 95 MET A N 1
ATOM 731 C CA . MET A 1 95 ? 5.729 -5.198 -19.640 1.00 94.69 95 MET A CA 1
ATOM 732 C C . MET A 1 95 ? 5.007 -4.541 -20.826 1.00 94.69 95 MET A C 1
ATOM 734 O O . MET A 1 95 ? 4.102 -5.145 -21.397 1.00 94.69 95 MET A O 1
ATOM 738 N N . HIS A 1 96 ? 5.411 -3.330 -21.219 1.00 92.81 96 HIS A N 1
ATOM 739 C CA . HIS A 1 96 ? 4.861 -2.590 -22.360 1.00 92.81 96 HIS A CA 1
ATOM 740 C C . HIS A 1 96 ? 5.809 -2.567 -23.566 1.00 92.81 96 HIS A C 1
ATOM 742 O O . HIS A 1 96 ? 5.665 -1.720 -24.447 1.00 92.81 96 HIS A O 1
ATOM 748 N N . ASN A 1 97 ? 6.766 -3.502 -23.626 1.00 90.69 97 ASN A N 1
ATOM 749 C CA . ASN A 1 97 ? 7.742 -3.630 -24.713 1.00 90.69 97 ASN A CA 1
ATOM 750 C C . ASN A 1 97 ? 8.562 -2.352 -24.956 1.00 90.69 97 ASN A C 1
ATOM 752 O O . ASN A 1 97 ? 9.052 -2.117 -26.062 1.00 90.69 97 ASN A O 1
ATOM 756 N N . MET A 1 98 ? 8.716 -1.514 -23.929 1.00 90.19 98 MET A N 1
ATOM 757 C CA . MET A 1 98 ? 9.622 -0.378 -23.991 1.00 90.19 98 MET A CA 1
ATOM 758 C C . MET A 1 98 ? 11.046 -0.871 -23.745 1.00 90.19 98 MET A C 1
ATOM 760 O O . MET A 1 98 ? 11.296 -1.705 -22.874 1.00 90.19 98 MET A O 1
ATOM 764 N N . LYS A 1 99 ? 12.001 -0.359 -24.524 1.00 82.94 99 LYS A N 1
ATOM 765 C CA . LYS A 1 99 ? 13.413 -0.697 -24.356 1.00 82.94 99 LYS A CA 1
ATOM 766 C C . LYS A 1 99 ? 13.960 0.035 -23.129 1.00 82.94 99 LYS A C 1
ATOM 768 O O . LYS A 1 99 ? 14.203 1.233 -23.186 1.00 82.94 99 LYS A O 1
ATOM 773 N N . VAL A 1 100 ? 14.125 -0.696 -22.030 1.00 81.56 100 VAL A N 1
ATOM 774 C CA . VAL A 1 100 ? 14.611 -0.155 -20.742 1.00 81.56 100 VAL A CA 1
ATOM 775 C C . VAL A 1 100 ? 16.122 -0.331 -20.577 1.00 81.56 100 VAL A C 1
ATOM 777 O O . VAL A 1 100 ? 16.756 0.372 -19.801 1.00 81.56 100 VAL A O 1
ATOM 780 N N . PHE A 1 101 ? 16.705 -1.259 -21.336 1.00 80.88 101 PHE A N 1
ATOM 781 C CA . PHE A 1 101 ? 18.134 -1.533 -21.348 1.00 80.88 101 PHE A CA 1
ATOM 782 C C . PHE A 1 101 ? 18.730 -1.121 -22.690 1.00 80.88 101 PHE A C 1
ATOM 784 O O . PHE A 1 101 ? 18.250 -1.544 -23.749 1.00 80.88 101 PHE A O 1
ATOM 791 N N . GLU A 1 102 ? 19.790 -0.321 -22.663 1.00 72.50 102 GLU A N 1
ATOM 792 C CA . GLU A 1 102 ? 20.635 -0.154 -23.838 1.00 72.50 102 GLU A CA 1
ATOM 793 C C . GLU A 1 102 ? 21.454 -1.425 -24.061 1.00 72.50 102 GLU A C 1
ATOM 795 O O . GLU A 1 102 ? 21.954 -2.050 -23.130 1.00 72.50 102 GLU A O 1
ATOM 800 N N . ASP A 1 103 ? 21.562 -1.832 -25.320 1.00 70.19 103 ASP A N 1
ATOM 801 C CA . ASP A 1 103 ? 22.402 -2.961 -25.693 1.00 70.19 103 ASP A CA 1
ATOM 802 C C . ASP A 1 103 ? 23.803 -2.373 -25.902 1.00 70.19 103 ASP A C 1
ATOM 804 O O . ASP A 1 103 ? 24.047 -1.740 -26.930 1.00 70.19 103 ASP A O 1
ATOM 808 N N . GLU A 1 104 ? 24.721 -2.528 -24.941 1.00 61.78 104 GLU A N 1
ATOM 809 C CA . GLU A 1 104 ? 26.104 -2.011 -25.048 1.00 61.78 104 GLU A CA 1
ATOM 810 C C . GLU A 1 104 ? 26.796 -2.491 -26.341 1.00 61.78 104 GLU A C 1
ATOM 812 O O . GLU A 1 104 ? 27.659 -1.823 -26.912 1.00 61.78 104 GLU A O 1
ATOM 817 N N . ARG A 1 105 ? 26.355 -3.634 -26.884 1.00 60.03 105 ARG A N 1
ATOM 818 C CA . ARG A 1 105 ? 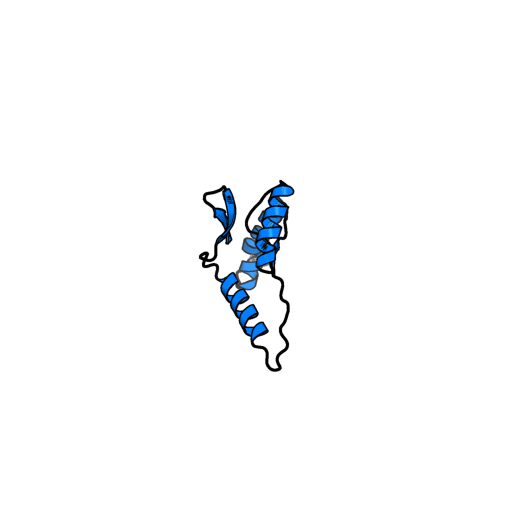26.819 -4.171 -28.169 1.00 60.03 105 ARG A CA 1
ATOM 819 C C . ARG A 1 105 ? 26.486 -3.290 -29.375 1.00 60.03 105 ARG A C 1
ATOM 821 O O . ARG A 1 105 ? 27.209 -3.380 -30.364 1.00 60.03 105 ARG A O 1
ATOM 828 N N . ALA A 1 106 ? 25.449 -2.456 -29.3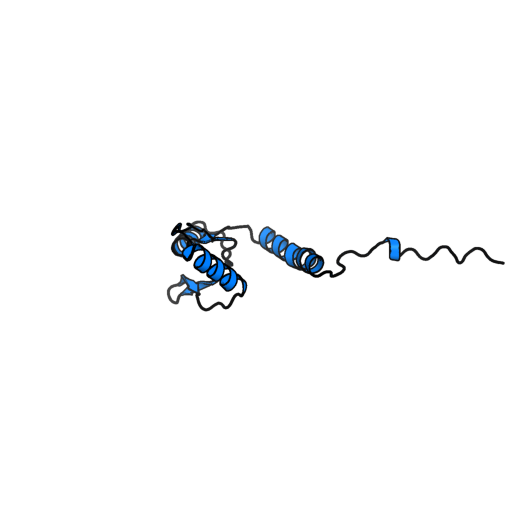04 1.00 58.72 106 ALA A N 1
ATOM 829 C CA . ALA A 1 106 ? 25.067 -1.521 -30.364 1.00 58.72 106 ALA A CA 1
ATOM 830 C C . ALA A 1 106 ? 25.914 -0.235 -30.372 1.00 58.72 106 ALA A C 1
ATOM 832 O O . ALA A 1 106 ? 25.861 0.517 -31.341 1.00 58.72 106 ALA A O 1
ATOM 833 N N . GLN A 1 107 ? 26.693 0.016 -29.313 1.00 55.38 107 GLN A N 1
ATOM 834 C CA . GLN A 1 107 ? 27.526 1.215 -29.173 1.00 55.38 107 GLN A CA 1
ATOM 835 C C . GLN A 1 107 ? 28.983 1.000 -29.594 1.00 55.38 107 GLN A C 1
ATOM 837 O O . GLN A 1 107 ? 29.738 1.967 -29.661 1.00 55.38 107 GLN A O 1
ATOM 842 N N . ARG A 1 108 ? 29.404 -0.236 -29.907 1.00 57.84 108 ARG A N 1
ATOM 843 C CA . ARG A 1 108 ? 30.743 -0.461 -30.463 1.00 57.84 108 ARG A CA 1
ATOM 844 C C . ARG A 1 108 ? 30.804 0.127 -31.878 1.00 57.84 108 ARG A C 1
ATOM 846 O O . ARG A 1 108 ? 30.060 -0.345 -32.742 1.00 57.84 108 ARG A O 1
ATOM 853 N N . PRO A 1 109 ? 31.685 1.110 -32.147 1.00 60.53 109 PRO A N 1
ATOM 854 C CA . PRO A 1 109 ? 31.971 1.523 -33.514 1.00 60.53 109 PRO A CA 1
ATOM 855 C C . PRO A 1 109 ? 32.400 0.287 -34.305 1.00 60.53 109 PRO A C 1
ATOM 857 O O . PRO A 1 109 ? 33.176 -0.525 -33.799 1.00 60.53 109 PRO A O 1
ATOM 860 N N . SER A 1 110 ? 31.892 0.108 -35.525 1.00 63.34 110 SER A N 1
ATOM 861 C CA . SER A 1 110 ? 32.345 -1.011 -36.347 1.00 63.34 110 SER A CA 1
ATOM 862 C C . SER A 1 110 ? 33.846 -0.842 -36.612 1.00 63.34 110 SER A C 1
ATOM 864 O O . SER A 1 110 ? 34.242 0.127 -37.257 1.00 63.34 110 SER A O 1
ATOM 866 N N . GLU A 1 111 ? 34.680 -1.784 -36.176 1.00 58.53 111 GLU A N 1
ATOM 867 C CA . GLU A 1 111 ? 36.124 -1.830 -36.483 1.00 58.53 111 GLU A CA 1
ATOM 868 C C . GLU A 1 111 ? 36.420 -2.105 -37.978 1.00 58.53 111 GLU A C 1
ATOM 870 O O . GLU A 1 111 ? 37.551 -2.380 -38.362 1.00 58.53 111 GLU A O 1
ATOM 875 N N . ALA A 1 112 ? 35.424 -2.012 -38.863 1.00 55.69 112 ALA A N 1
ATOM 876 C CA . ALA A 1 112 ? 35.528 -2.384 -40.272 1.00 55.69 112 ALA A CA 1
ATOM 877 C C . ALA A 1 112 ? 36.073 -1.279 -41.207 1.00 55.69 112 ALA A C 1
ATOM 879 O O . ALA A 1 112 ? 35.945 -1.408 -42.420 1.00 55.69 112 ALA A O 1
ATOM 880 N N . ALA A 1 113 ? 36.673 -0.199 -40.690 1.00 54.72 113 ALA A N 1
ATOM 881 C CA . ALA A 1 113 ? 37.131 0.930 -41.518 1.00 54.72 113 ALA A CA 1
ATOM 882 C C . ALA A 1 113 ? 38.598 1.356 -41.304 1.00 54.72 113 ALA A C 1
ATOM 884 O O . ALA A 1 113 ? 38.965 2.471 -41.666 1.00 54.72 113 ALA A O 1
ATOM 885 N N . GLN A 1 114 ? 39.456 0.498 -40.742 1.00 52.81 114 GLN A N 1
ATOM 886 C CA . GLN A 1 114 ? 40.905 0.754 -40.660 1.00 52.81 114 GLN A CA 1
ATOM 887 C C . GLN A 1 114 ? 41.702 -0.439 -41.195 1.00 52.81 114 GLN A C 1
ATOM 889 O O . GLN A 1 114 ? 42.382 -1.153 -40.466 1.00 52.81 114 GLN A O 1
ATOM 894 N N . GLY A 1 115 ? 41.580 -0.670 -42.499 1.00 53.56 115 GLY A N 1
ATOM 895 C CA . GLY A 1 115 ? 42.317 -1.711 -43.207 1.00 53.56 115 GLY A CA 1
ATOM 896 C C . GLY A 1 115 ? 42.118 -1.587 -44.711 1.00 53.56 115 GLY A C 1
ATOM 897 O O . GLY A 1 115 ? 41.500 -2.455 -45.319 1.00 53.56 115 GLY A O 1
ATOM 898 N N . GLY A 1 116 ? 42.578 -0.487 -45.307 1.00 48.88 116 GLY A N 1
ATOM 899 C CA . GLY A 1 116 ? 42.476 -0.297 -46.751 1.00 48.88 116 GLY A CA 1
ATOM 900 C C . GLY A 1 116 ? 43.234 0.922 -47.267 1.00 48.88 116 GLY A C 1
ATOM 901 O O . GLY A 1 116 ? 42.734 2.033 -47.126 1.00 48.88 116 GLY A O 1
ATOM 902 N N . ALA A 1 117 ? 44.356 0.621 -47.934 1.00 40.72 117 ALA A N 1
ATOM 903 C CA . ALA A 1 117 ? 45.277 1.462 -48.715 1.00 40.72 117 ALA A CA 1
ATOM 904 C C . ALA A 1 117 ? 46.323 2.273 -47.933 1.00 40.72 117 ALA A C 1
ATOM 906 O O . ALA A 1 117 ? 45.984 3.321 -47.345 1.00 40.72 117 ALA A O 1
#

Secondary structure (DSSP, 8-state):
-EEE-TTS-EEE-S----HHHHHHHHHHHHHHS-TTS------EEE--S-----HHHHHHHHHHHHTTTEEE----HHHHHHHHHHIIIIIHHHHTT---S--GGGSSPPSTTS---

Sequence (117 aa):
RLERDASGAWAVDRTANASAFKAVALLQQALQAGEGGKAFNIKFVGDPGVRTADPEERRRITEVLAAHSCVPVFVDQQTAEQHLEFCHLFIWPVMHNMKVFEDERAQRPSEAAQGGA